Protein AF-A0AAV2Q676-F1 (afdb_monomer)

Foldseek 3Di:
DDWDFDWDADPNDTWTWTQDPVRDIDTDDDLPDDDPVVLVVDDPVVNVVVSVLSVQVNVLVCCLVVDDADDDPQWDDWDDPSHHTGHTHHPPDDDDDDD

Radius of gyration: 16.86 Å; Cα contacts (8 Å, |Δi|>4): 105; chains: 1; bounding box: 42×22×48 Å

Mean predicted aligned error: 8.22 Å

Secondary structure (DSSP, 8-state):
---EEEEEEETTEEEEEEEPTTS-EEEPP-SSS--HH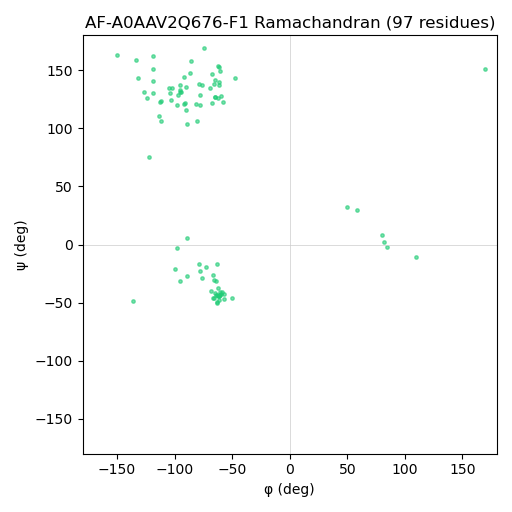HHHHS-HHHHHHHHHHHHHHHHHHHHHHHSPPPP-TTPBPPEE-SS-EEPPB-TT-------

Nearest PDB structures (foldseek):
  5otv-assembly2_A  TM=8.684E-01  e=3.564E-01  Homo sapiens
  5e94-assembly1_G  TM=7.224E-01  e=1.232E-01  Homo sapiens
  5otv-assembly1_C  TM=7.336E-01  e=2.776E-01  Homo sapiens
  8oyv-assembly2_B  TM=3.783E-01  e=2.473E+00  synthetic construct
  8oyv-assembly1_A  TM=3.920E-01  e=7.616E+00  synthetic construct

Solvent-accessible surface area (backbone atoms only — not comparable to full-atom values): 6463 Å² total; per-residue (Å²): 138,80,79,51,80,45,78,46,77,56,99,88,43,75,41,50,30,41,44,44,95,86,71,51,74,41,78,54,86,57,87,87,66,67,58,64,70,63,53,67,75,40,54,79,78,48,40,59,53,49,53,51,44,54,52,51,50,52,53,38,49,50,50,66,74,72,48,82,76,85,84,64,93,65,48,44,74,53,47,74,80,83,83,54,72,42,68,65,39,63,63,100,63,83,89,86,80,86,131

pLDDT: mean 82.16, std 13.29, range [38.84, 95.81]

Sequence (99 aa):
MGFVNRPLQEDGITFNIIHLSNGTQYLLADEENPDPVILSSLKPAGKQMWLDCCRAATACCRTMTHQANRTGIGWCPRSWDGWQCWEDSPPSSTAYEHC

InterPro domains:
  IPR001879 GPCR, family 2, extracellular hormone receptor domain [PS50227] (59-99)
  IPR036445 GPCR family 2, extracellular hormone receptor domain superfamily [G3DSA:4.10.1240.10] (40-99)
  IPR036445 GPCR family 2, extracellular hormone receptor domain superfamily [SSF111418] (50-99)

Structure (mmCIF, N/CA/C/O backbone):
data_AF-A0AAV2Q676-F1
#
_entry.id   AF-A0AAV2Q676-F1
#
loop_
_atom_site.group_PDB
_atom_site.id
_atom_site.type_symbol
_atom_site.label_atom_id
_atom_site.label_alt_id
_atom_site.label_comp_id
_atom_site.label_asym_id
_atom_site.label_entity_id
_atom_site.label_seq_id
_atom_site.pdbx_PDB_ins_code
_atom_site.Cartn_x
_atom_site.Cartn_y
_atom_site.Cartn_z
_atom_site.occupancy
_atom_site.B_iso_or_equiv
_atom_site.auth_seq_id
_atom_site.auth_comp_id
_atom_site.auth_asym_id
_atom_site.auth_atom_id
_atom_site.pdbx_PDB_model_num
ATOM 1 N N . MET A 1 1 ? 23.086 0.192 10.130 1.00 38.84 1 MET A N 1
ATOM 2 C CA . MET A 1 1 ? 22.042 1.174 10.495 1.00 38.84 1 MET A CA 1
ATOM 3 C C . MET A 1 1 ? 21.256 0.585 11.648 1.00 38.84 1 MET A C 1
ATOM 5 O O . MET A 1 1 ? 20.766 -0.523 11.503 1.00 38.84 1 MET A O 1
ATOM 9 N N . GLY A 1 2 ? 21.265 1.235 12.812 1.00 41.16 2 GLY A N 1
ATOM 10 C CA . GLY A 1 2 ? 20.537 0.764 13.992 1.00 41.16 2 GLY A CA 1
ATOM 11 C C . GLY A 1 2 ? 19.169 1.429 14.054 1.00 41.16 2 GLY A C 1
ATOM 12 O O . GLY A 1 2 ? 19.086 2.644 13.896 1.00 41.16 2 GLY A O 1
ATOM 13 N N . PHE A 1 3 ? 18.121 0.639 14.258 1.00 45.06 3 PHE A N 1
ATOM 14 C CA . PHE A 1 3 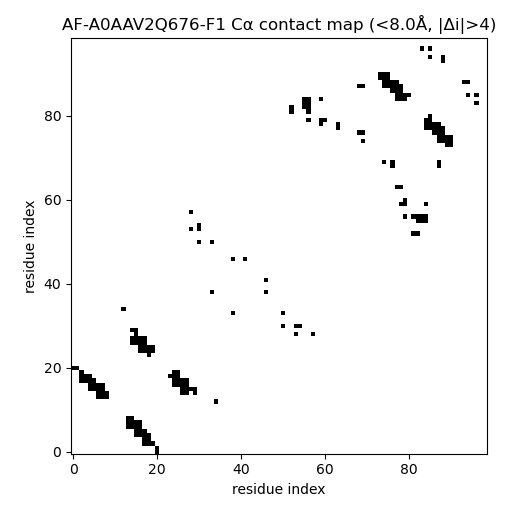? 16.766 1.131 14.482 1.00 45.06 3 PHE A CA 1
ATOM 15 C C . PHE A 1 3 ? 16.523 1.206 15.989 1.00 45.06 3 PHE A C 1
ATOM 17 O O . PHE A 1 3 ? 16.831 0.257 16.709 1.00 45.06 3 PHE A O 1
ATOM 24 N N . VAL A 1 4 ? 15.980 2.323 16.470 1.00 52.22 4 VAL A N 1
ATOM 25 C CA . VAL A 1 4 ? 15.522 2.447 17.858 1.00 52.22 4 VAL A CA 1
ATOM 26 C C . VAL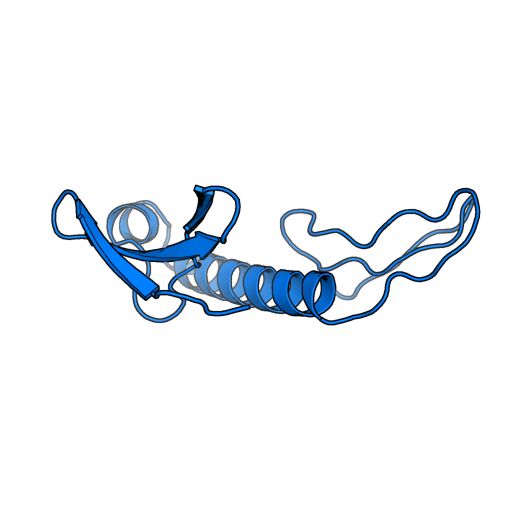 A 1 4 ? 14.007 2.559 17.812 1.00 52.22 4 VAL A C 1
ATOM 28 O O . VAL A 1 4 ? 13.488 3.590 17.390 1.00 52.22 4 VAL A O 1
ATOM 31 N N . ASN A 1 5 ? 13.320 1.487 18.207 1.00 53.81 5 ASN A N 1
ATOM 32 C CA . ASN A 1 5 ? 11.879 1.522 18.423 1.00 53.81 5 ASN A CA 1
ATOM 33 C C . ASN A 1 5 ? 11.626 2.189 19.781 1.00 53.81 5 ASN A C 1
ATOM 35 O O . ASN A 1 5 ? 12.143 1.719 20.800 1.00 53.81 5 ASN A O 1
ATOM 39 N N . ARG A 1 6 ? 10.890 3.303 19.798 1.00 58.31 6 ARG A N 1
ATOM 40 C CA . ARG A 1 6 ? 10.388 3.901 21.039 1.00 58.31 6 ARG A CA 1
ATOM 41 C C . ARG A 1 6 ? 8.872 4.044 20.947 1.00 58.31 6 ARG A C 1
ATOM 43 O O . ARG A 1 6 ? 8.401 4.680 20.005 1.00 58.31 6 ARG A O 1
ATOM 50 N N . PRO A 1 7 ? 8.124 3.510 21.923 1.00 58.31 7 PRO A N 1
ATOM 51 C CA . PRO A 1 7 ? 6.703 3.781 22.014 1.00 58.31 7 PRO A CA 1
ATOM 52 C C . PRO A 1 7 ? 6.488 5.260 22.365 1.00 58.31 7 PRO A C 1
ATOM 54 O O . PRO A 1 7 ? 6.984 5.725 23.395 1.00 58.31 7 PRO A O 1
ATOM 57 N N . LEU A 1 8 ? 5.772 6.000 21.515 1.00 60.34 8 LEU A N 1
ATOM 58 C CA . LEU A 1 8 ? 5.151 7.267 21.915 1.00 60.34 8 LEU A CA 1
ATOM 59 C C . LEU A 1 8 ? 3.746 6.977 22.435 1.00 60.34 8 LEU A C 1
ATOM 61 O O . LEU A 1 8 ? 3.020 6.188 21.837 1.00 60.34 8 LEU A O 1
ATOM 65 N N . GLN A 1 9 ? 3.385 7.605 23.550 1.00 61.94 9 GLN A N 1
ATOM 66 C CA . GLN A 1 9 ? 2.071 7.466 24.164 1.00 61.94 9 GLN A CA 1
ATOM 67 C C . GLN A 1 9 ? 1.343 8.807 24.064 1.00 61.94 9 GLN A C 1
ATOM 69 O O . GLN A 1 9 ? 1.737 9.758 24.737 1.00 61.94 9 GLN A O 1
ATOM 74 N N . GLU A 1 10 ? 0.294 8.881 23.251 1.00 64.69 10 GLU A N 1
ATOM 75 C CA . GLU A 1 10 ? -0.608 10.040 23.191 1.00 64.69 10 GLU A CA 1
ATOM 76 C C . GLU A 1 10 ? -2.047 9.559 23.374 1.00 64.69 10 GLU A C 1
ATOM 78 O O . GLU A 1 10 ? -2.446 8.561 22.782 1.00 64.69 10 GLU A O 1
ATOM 83 N N . ASP A 1 11 ? -2.801 10.209 24.265 1.00 68.00 11 ASP A N 1
ATOM 84 C CA . ASP A 1 11 ? -4.214 9.904 24.550 1.00 68.00 11 ASP A CA 1
ATOM 85 C C . ASP A 1 11 ? -4.526 8.417 24.830 1.00 68.00 11 ASP A C 1
ATOM 87 O O . ASP A 1 11 ? -5.608 7.910 24.544 1.00 68.00 11 ASP A O 1
ATOM 91 N N . GLY A 1 12 ? -3.569 7.700 25.431 1.00 64.12 12 GLY A N 1
ATOM 92 C CA . GLY A 1 12 ? -3.699 6.273 25.751 1.00 64.12 12 GLY A CA 1
ATOM 93 C C . GLY A 1 12 ? -3.411 5.325 24.581 1.00 64.12 12 GLY A C 1
ATOM 94 O O . GLY A 1 12 ? -3.483 4.112 24.769 1.00 64.12 12 GLY A O 1
ATOM 95 N N . ILE A 1 13 ? -3.030 5.851 23.417 1.00 62.09 13 ILE A N 1
ATOM 96 C CA . ILE A 1 13 ? -2.615 5.093 22.236 1.00 62.09 13 ILE A CA 1
ATOM 97 C C . ILE A 1 13 ? -1.089 4.991 22.232 1.00 62.09 13 ILE A C 1
ATOM 99 O O . ILE A 1 13 ? -0.384 5.984 22.422 1.00 62.09 13 ILE A O 1
ATOM 103 N N . THR A 1 14 ? -0.572 3.778 22.038 1.00 65.75 14 THR A N 1
ATOM 104 C CA . THR A 1 14 ? 0.864 3.527 21.899 1.00 65.75 14 THR A CA 1
ATOM 105 C C . THR A 1 14 ? 1.217 3.424 20.421 1.00 65.75 14 THR A C 1
ATOM 107 O O . THR A 1 14 ? 0.727 2.539 19.727 1.00 65.75 14 THR A O 1
ATOM 110 N N . PHE A 1 15 ? 2.098 4.298 19.945 1.00 66.94 15 PHE A N 1
ATOM 111 C CA . PHE A 1 15 ? 2.610 4.277 18.580 1.00 66.94 15 PHE A CA 1
ATOM 112 C C . PHE A 1 15 ? 4.031 3.730 18.543 1.00 66.94 15 PHE A C 1
ATOM 114 O O . PHE A 1 15 ? 4.906 4.210 19.265 1.00 66.94 15 PHE A O 1
ATOM 121 N N . ASN A 1 16 ? 4.285 2.768 17.657 1.00 66.69 16 ASN A N 1
ATOM 122 C CA . ASN A 1 16 ? 5.636 2.290 17.379 1.00 66.69 16 ASN A CA 1
ATOM 123 C C . ASN A 1 16 ? 6.329 3.255 16.414 1.00 66.69 16 ASN A C 1
ATOM 125 O O . ASN A 1 16 ? 6.017 3.273 15.219 1.00 66.69 16 ASN A O 1
ATOM 129 N N . ILE A 1 17 ? 7.269 4.055 16.926 1.00 68.56 17 ILE A N 1
ATOM 130 C CA . ILE A 1 17 ? 8.028 5.002 16.107 1.00 68.56 17 ILE A CA 1
ATOM 131 C C . ILE A 1 17 ? 9.430 4.481 15.837 1.00 68.56 17 ILE A C 1
ATOM 133 O O . ILE A 1 17 ? 10.210 4.204 16.753 1.00 68.56 17 ILE A O 1
ATOM 137 N N . ILE A 1 18 ? 9.768 4.403 14.550 1.00 68.94 18 ILE A N 1
ATOM 138 C CA . ILE A 1 18 ? 11.134 4.183 14.090 1.00 68.94 18 ILE A CA 1
ATOM 139 C C . ILE A 1 18 ? 11.796 5.537 13.865 1.00 68.94 18 ILE A C 1
ATOM 141 O O . ILE A 1 18 ? 11.381 6.316 13.006 1.00 68.94 18 ILE A O 1
ATOM 145 N N . HIS A 1 19 ? 12.889 5.776 14.583 1.00 71.06 19 HIS A N 1
ATOM 146 C CA . HIS A 1 19 ? 13.785 6.896 14.317 1.00 71.06 19 HIS A CA 1
ATOM 147 C C . HIS A 1 19 ? 14.896 6.468 13.355 1.00 71.06 19 HIS A C 1
ATOM 149 O O . HIS A 1 19 ? 15.665 5.550 13.651 1.00 71.06 19 HIS A O 1
ATOM 155 N N . LEU A 1 20 ? 15.002 7.148 12.214 1.00 68.50 20 LEU A N 1
ATOM 156 C CA . LEU A 1 20 ? 16.131 7.003 11.301 1.00 68.50 20 LEU A CA 1
ATOM 157 C C . LEU A 1 20 ? 17.293 7.919 11.702 1.00 68.50 20 LEU A C 1
ATOM 159 O O . LEU A 1 20 ? 17.122 8.952 12.350 1.00 68.50 20 LEU A O 1
ATOM 163 N N . SER A 1 21 ? 18.501 7.565 11.259 1.00 72.38 21 SER A N 1
ATOM 164 C CA . SER A 1 21 ? 19.739 8.303 11.553 1.00 72.38 21 SER A CA 1
ATOM 165 C C . SER A 1 21 ? 19.777 9.730 10.996 1.00 72.38 21 SER A C 1
ATOM 167 O O . SER A 1 21 ? 20.601 10.528 11.426 1.00 72.38 21 SER A O 1
ATOM 169 N N . ASN A 1 22 ? 18.904 10.059 10.043 1.00 82.06 22 ASN A N 1
ATOM 170 C CA . ASN A 1 22 ? 18.735 11.406 9.491 1.00 82.06 22 ASN A CA 1
ATOM 171 C C . ASN A 1 22 ? 17.699 12.250 10.267 1.00 82.06 22 ASN A C 1
ATOM 173 O O . ASN A 1 22 ? 17.358 13.343 9.825 1.00 82.06 22 ASN A O 1
ATOM 177 N N . GLY A 1 23 ? 17.171 11.741 11.385 1.00 77.88 23 GLY A N 1
ATOM 178 C CA . GLY A 1 23 ? 16.156 12.410 12.198 1.00 77.88 23 GLY A CA 1
ATOM 179 C C . GLY A 1 23 ? 14.715 12.207 11.721 1.00 77.88 23 GLY A C 1
ATOM 180 O O . GLY A 1 23 ? 13.796 12.671 12.394 1.00 77.88 23 GLY A O 1
ATOM 181 N N . THR A 1 24 ? 14.485 11.502 10.606 1.00 77.69 24 THR A N 1
ATOM 182 C CA . THR A 1 24 ? 13.127 11.170 10.157 1.00 77.69 24 THR A CA 1
ATOM 183 C C . THR A 1 24 ? 12.483 10.163 11.108 1.00 77.69 24 THR A C 1
ATOM 185 O O . THR A 1 24 ? 13.105 9.172 11.496 1.00 77.69 24 THR A O 1
ATOM 188 N N . GLN A 1 25 ? 11.227 10.420 11.467 1.00 76.56 25 GLN A N 1
ATOM 189 C CA . GLN A 1 25 ? 10.402 9.529 12.275 1.00 76.56 25 GLN A CA 1
ATOM 190 C C . GLN A 1 25 ? 9.381 8.841 11.375 1.00 76.56 25 GLN A C 1
ATOM 192 O O . GLN A 1 25 ? 8.760 9.496 10.541 1.00 76.56 25 GLN A O 1
ATOM 197 N N . TYR A 1 26 ? 9.215 7.534 11.548 1.00 72.06 26 TYR A N 1
ATOM 198 C CA . TYR A 1 26 ? 8.192 6.751 10.864 1.00 72.06 26 TYR A CA 1
ATOM 199 C C . TYR A 1 26 ? 7.272 6.138 11.897 1.00 72.06 26 TYR A C 1
ATOM 201 O O . TYR A 1 26 ? 7.740 5.495 12.835 1.00 72.06 26 TYR A O 1
ATOM 209 N N . LEU A 1 27 ? 5.973 6.311 11.688 1.00 73.06 27 LEU A N 1
ATOM 210 C CA . LEU A 1 27 ? 4.959 5.564 12.407 1.00 73.06 27 LEU A CA 1
ATOM 211 C C . LEU A 1 27 ? 4.813 4.205 11.721 1.00 73.06 27 LEU A C 1
ATOM 213 O O . LEU A 1 27 ? 4.517 4.147 10.525 1.00 73.06 27 LEU A O 1
ATOM 217 N N . LEU A 1 28 ? 5.046 3.119 12.449 1.00 71.88 28 LEU A N 1
ATOM 218 C CA . LEU A 1 28 ? 4.674 1.801 11.957 1.00 71.88 28 LEU A CA 1
ATOM 219 C C . LEU A 1 28 ? 3.177 1.595 12.149 1.00 71.88 28 LEU A C 1
ATOM 221 O O . LEU A 1 28 ? 2.629 1.927 13.201 1.00 71.88 28 LEU A O 1
ATOM 225 N N . ALA A 1 29 ? 2.534 1.010 11.141 1.00 74.75 29 ALA A N 1
ATOM 226 C CA . ALA A 1 29 ? 1.186 0.499 11.304 1.00 74.75 29 ALA A CA 1
ATOM 227 C C . ALA A 1 29 ? 1.200 -0.613 12.363 1.00 74.75 29 ALA A C 1
ATOM 229 O O . ALA A 1 29 ? 1.976 -1.565 12.254 1.00 74.75 29 ALA A O 1
ATOM 230 N N . ASP A 1 30 ? 0.355 -0.477 13.381 1.00 77.56 30 ASP A N 1
ATOM 231 C CA . ASP A 1 30 ? 0.111 -1.525 14.365 1.00 77.56 30 ASP A CA 1
ATOM 232 C C . ASP A 1 30 ? -1.042 -2.407 13.868 1.00 77.56 30 ASP A C 1
ATOM 234 O O . ASP A 1 30 ? -2.206 -2.005 13.860 1.00 77.56 30 ASP A O 1
ATOM 238 N N . GLU A 1 31 ? -0.699 -3.596 13.373 1.00 79.19 31 GLU A N 1
ATOM 239 C CA . GLU A 1 31 ? -1.669 -4.564 12.849 1.00 79.19 31 GLU A CA 1
ATOM 240 C C . GLU A 1 31 ? -2.393 -5.338 13.967 1.00 79.19 31 GLU A C 1
ATOM 242 O O . GLU A 1 31 ? -3.425 -5.967 13.711 1.00 79.19 31 GLU A O 1
ATOM 247 N N . GLU A 1 32 ? -1.855 -5.316 15.189 1.00 80.50 32 GLU A N 1
ATOM 248 C CA . GLU A 1 32 ? -2.351 -6.080 16.338 1.00 80.50 32 GLU A CA 1
ATOM 249 C C . GLU A 1 32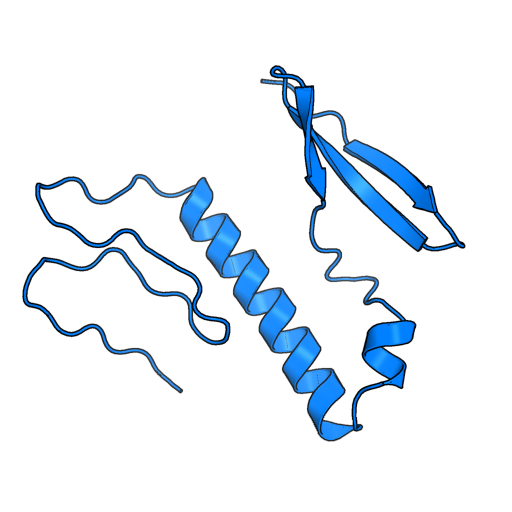 ? -3.290 -5.243 17.210 1.00 80.50 32 GLU A C 1
ATOM 251 O O . GLU A 1 32 ? -4.240 -5.779 17.786 1.00 80.50 32 GLU A O 1
ATOM 256 N N . ASN A 1 33 ? -3.064 -3.928 17.263 1.00 81.19 33 ASN A N 1
ATOM 257 C CA . ASN A 1 33 ? -3.842 -2.985 18.055 1.00 81.19 33 ASN A CA 1
ATOM 258 C C . ASN A 1 33 ? -4.469 -1.873 17.186 1.00 81.19 33 ASN A C 1
ATOM 260 O O . ASN A 1 33 ? -3.995 -0.734 17.179 1.00 81.19 33 ASN A O 1
ATOM 264 N N . PRO A 1 34 ? -5.540 -2.182 16.432 1.00 82.25 34 PRO A N 1
ATOM 265 C CA . PRO A 1 34 ? -6.222 -1.203 15.592 1.00 82.25 34 PRO A CA 1
ATOM 266 C C . PRO A 1 34 ? -6.882 -0.093 16.416 1.00 82.25 34 PRO A C 1
ATOM 268 O O . PRO A 1 34 ? -7.504 -0.348 17.448 1.00 82.25 34 PRO A O 1
ATOM 271 N N . ASP A 1 35 ? -6.819 1.137 15.903 1.00 82.50 35 ASP A N 1
ATOM 272 C CA . ASP A 1 35 ? -7.354 2.314 16.588 1.00 82.50 35 ASP A CA 1
ATOM 273 C C . ASP A 1 35 ? -8.870 2.166 16.883 1.00 82.50 35 ASP A C 1
ATOM 2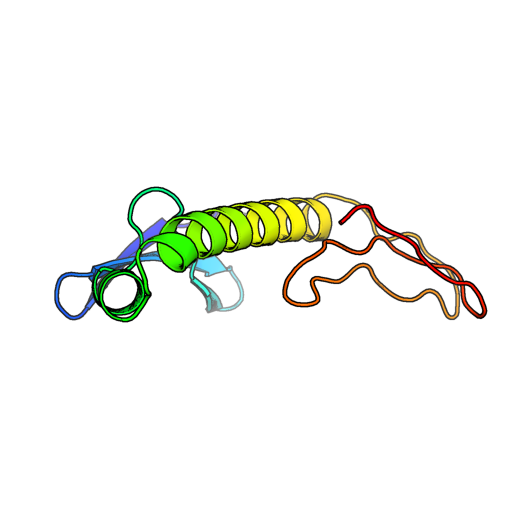75 O O . ASP A 1 35 ? -9.680 1.982 15.958 1.00 82.50 35 ASP A O 1
ATOM 279 N N . PRO A 1 36 ? -9.292 2.257 18.161 1.00 84.19 36 PRO A N 1
ATOM 280 C CA . PRO A 1 36 ? -10.685 2.069 18.553 1.00 84.19 36 PRO A CA 1
ATOM 281 C C . PRO A 1 36 ? -11.621 3.166 18.023 1.00 84.19 36 PRO A C 1
ATOM 283 O O . PRO A 1 36 ? -12.810 2.902 17.810 1.00 84.19 36 PR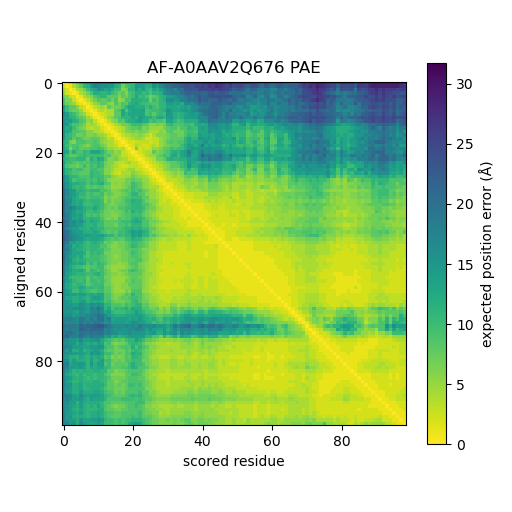O A O 1
ATOM 286 N N . VAL A 1 37 ? -11.126 4.381 17.767 1.00 87.12 37 VAL A N 1
ATOM 287 C CA . VAL A 1 37 ? -11.896 5.474 17.154 1.00 87.12 37 VAL A CA 1
ATOM 288 C C . VAL A 1 37 ? -12.238 5.113 15.713 1.00 87.12 37 VAL A C 1
ATOM 290 O O . VAL A 1 37 ? -13.402 5.185 15.310 1.00 87.12 37 VAL A O 1
ATOM 293 N N . ILE A 1 38 ? -11.258 4.619 14.954 1.00 85.88 38 ILE A N 1
ATOM 294 C CA . ILE A 1 38 ? -11.489 4.168 13.579 1.00 85.88 38 ILE A CA 1
ATOM 295 C C . ILE A 1 38 ? -12.451 2.978 13.572 1.00 85.88 38 ILE A C 1
ATOM 297 O O . ILE A 1 38 ? -13.481 3.023 12.897 1.00 85.88 38 ILE A O 1
ATOM 301 N N . LEU A 1 39 ? -12.200 1.944 14.381 1.00 88.56 39 LEU A N 1
ATOM 302 C CA . LEU A 1 39 ? -13.054 0.754 14.410 1.00 88.56 39 LEU A CA 1
ATOM 303 C C . LEU A 1 39 ? -14.484 1.022 14.887 1.00 88.56 39 LEU A C 1
ATOM 305 O O . LEU A 1 39 ? -15.404 0.311 14.474 1.00 88.56 39 LEU A O 1
ATOM 309 N N . SER A 1 40 ? -14.703 1.991 15.773 1.00 91.62 40 SER A N 1
ATOM 310 C CA . SER A 1 40 ? -16.051 2.359 16.224 1.00 91.62 40 SER A CA 1
ATOM 311 C C . SER A 1 40 ? -16.813 3.181 15.183 1.00 91.62 40 SER A C 1
ATOM 313 O O . SER A 1 40 ? -18.033 3.048 15.099 1.00 91.62 40 SER A O 1
ATOM 315 N N . SER A 1 41 ? -16.113 3.945 14.338 1.00 94.00 41 SER A N 1
ATOM 316 C CA . SER A 1 41 ? -16.721 4.714 13.242 1.00 94.00 41 SER A CA 1
ATOM 317 C C . SER A 1 41 ? -17.211 3.850 12.066 1.00 94.00 41 SER A C 1
ATOM 319 O O . SER A 1 41 ? -18.053 4.283 11.275 1.00 94.00 41 SER A O 1
ATOM 321 N N . LEU A 1 42 ? -16.718 2.612 11.951 1.00 93.94 42 LEU A N 1
ATOM 322 C CA . LEU A 1 42 ? -17.019 1.704 10.844 1.00 93.94 42 LEU A CA 1
ATOM 323 C C . LEU A 1 42 ? -18.228 0.796 11.125 1.00 93.94 42 LEU A C 1
ATOM 325 O O . LEU A 1 42 ? -18.422 0.270 12.225 1.00 93.94 42 LEU A O 1
ATOM 329 N N . LYS A 1 43 ? -19.010 0.512 10.074 1.00 95.81 43 LYS A N 1
ATOM 330 C CA . LYS A 1 43 ? -20.059 -0.526 10.101 1.00 95.81 43 LYS A CA 1
ATOM 331 C C . LYS A 1 43 ? -19.440 -1.912 10.340 1.00 95.81 43 LYS A C 1
ATOM 333 O O . LYS A 1 43 ? -18.318 -2.131 9.889 1.00 95.81 43 LYS A O 1
ATOM 338 N N . PRO A 1 44 ? -20.171 -2.885 10.924 1.00 91.25 44 PRO A N 1
ATOM 339 C CA . PRO A 1 44 ? -19.635 -4.222 11.204 1.00 91.25 44 PRO A CA 1
ATOM 340 C C . PRO A 1 44 ? -18.937 -4.890 10.009 1.00 91.25 44 PRO A C 1
ATOM 342 O O . PRO A 1 44 ? -17.813 -5.356 10.152 1.00 91.25 44 PRO A O 1
ATOM 345 N N . ALA A 1 45 ? -19.545 -4.846 8.818 1.00 88.81 45 ALA A N 1
ATOM 346 C CA . ALA A 1 45 ? -18.944 -5.394 7.596 1.00 88.81 45 ALA A CA 1
ATOM 347 C C . ALA A 1 45 ? -17.670 -4.647 7.149 1.00 88.81 45 ALA A C 1
ATOM 349 O O . ALA A 1 45 ? -16.767 -5.248 6.579 1.00 88.81 45 ALA A O 1
ATOM 350 N N . GLY A 1 46 ? -17.577 -3.344 7.431 1.00 91.06 46 GLY A N 1
ATOM 351 C CA . GLY A 1 46 ? -16.426 -2.518 7.068 1.00 91.06 46 GLY A CA 1
ATOM 352 C C . GLY A 1 46 ? -15.225 -2.697 7.994 1.00 91.06 46 GLY A C 1
ATOM 353 O O . GLY A 1 46 ? -14.109 -2.446 7.564 1.00 91.06 46 GLY A O 1
ATOM 354 N N . LYS A 1 47 ? -15.422 -3.158 9.238 1.00 92.56 47 LYS A N 1
ATOM 355 C CA . LYS A 1 47 ? -14.319 -3.348 10.198 1.00 92.56 47 LYS A CA 1
ATOM 356 C C . LYS A 1 47 ? -13.331 -4.400 9.718 1.00 92.56 47 LYS A C 1
ATOM 358 O O . LYS A 1 47 ? -12.135 -4.144 9.704 1.00 92.56 47 LYS A O 1
ATOM 363 N N . GLN A 1 48 ? -13.838 -5.562 9.307 1.00 90.19 48 GLN A N 1
ATOM 364 C CA . GLN A 1 48 ? -12.979 -6.645 8.835 1.00 90.19 48 GLN A CA 1
ATOM 365 C C . GLN A 1 48 ? -12.262 -6.246 7.545 1.00 90.19 48 GLN A C 1
ATOM 367 O O . GLN A 1 48 ? -11.045 -6.358 7.466 1.00 90.19 48 GLN A O 1
ATOM 372 N N . MET A 1 49 ? -13.002 -5.664 6.598 1.00 90.44 49 MET A N 1
ATOM 373 C CA . MET A 1 49 ? -12.435 -5.156 5.349 1.00 90.44 49 MET A CA 1
ATOM 374 C C . MET A 1 49 ? -11.333 -4.117 5.599 1.00 90.44 49 MET A C 1
ATOM 376 O O . MET A 1 49 ? -10.279 -4.184 4.982 1.00 90.44 49 MET A O 1
ATOM 380 N N . TRP A 1 50 ? -11.540 -3.197 6.544 1.00 90.56 50 TRP A N 1
ATOM 381 C CA . TRP A 1 50 ? -10.535 -2.206 6.927 1.00 90.56 50 TRP A CA 1
ATOM 382 C C . TRP A 1 50 ? -9.262 -2.851 7.478 1.00 90.56 50 TRP A C 1
ATOM 384 O O . TRP A 1 50 ? -8.166 -2.511 7.042 1.00 90.56 50 TRP A O 1
ATOM 394 N N . LEU A 1 51 ? -9.401 -3.806 8.402 1.00 89.94 51 LEU A N 1
ATOM 395 C CA . LEU A 1 51 ? -8.256 -4.526 8.963 1.00 89.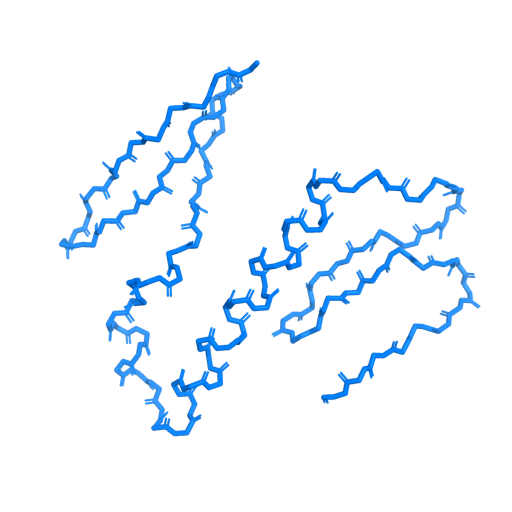94 51 LEU A CA 1
ATOM 396 C C . LEU A 1 51 ? -7.482 -5.284 7.882 1.00 89.94 51 LEU A C 1
ATOM 398 O O . LEU A 1 51 ? -6.253 -5.267 7.883 1.00 89.94 51 LEU A O 1
ATOM 402 N N . ASP A 1 52 ? -8.185 -5.907 6.939 1.00 90.88 52 ASP A N 1
ATOM 403 C CA . ASP A 1 52 ? -7.554 -6.628 5.836 1.00 90.88 52 ASP A CA 1
ATOM 404 C C . ASP A 1 52 ? -6.835 -5.669 4.872 1.00 90.88 52 ASP A C 1
ATOM 406 O O . ASP A 1 52 ? -5.690 -5.933 4.500 1.00 90.88 52 ASP A O 1
ATOM 410 N N . CYS A 1 53 ? -7.421 -4.503 4.569 1.00 91.50 53 CYS A N 1
ATOM 411 C CA . CYS A 1 53 ? -6.751 -3.429 3.827 1.00 91.50 53 CYS A CA 1
ATOM 412 C C . CYS A 1 53 ? -5.483 -2.930 4.538 1.00 91.50 53 CYS A C 1
ATOM 414 O O . CYS A 1 53 ? -4.460 -2.729 3.887 1.00 91.50 53 CYS A O 1
ATOM 416 N N . CYS A 1 54 ? -5.510 -2.755 5.864 1.00 91.12 54 CYS A N 1
ATOM 417 C CA . CYS A 1 54 ? -4.331 -2.335 6.625 1.00 91.12 54 CYS A CA 1
ATOM 418 C C . CYS A 1 54 ? -3.195 -3.365 6.535 1.00 91.12 54 CYS A C 1
ATOM 420 O O . CYS A 1 54 ? -2.046 -2.993 6.298 1.00 91.12 54 CYS A O 1
ATOM 422 N N . ARG A 1 55 ? -3.509 -4.659 6.666 1.00 92.00 55 ARG A N 1
ATOM 423 C CA . ARG A 1 55 ? -2.520 -5.744 6.529 1.00 92.00 55 ARG A CA 1
ATOM 424 C C . ARG A 1 55 ? -1.945 -5.804 5.115 1.00 92.00 55 ARG A C 1
ATOM 426 O O . ARG A 1 55 ? -0.730 -5.918 4.950 1.00 92.00 55 ARG A O 1
ATOM 433 N N . ALA A 1 56 ? -2.799 -5.675 4.097 1.00 93.69 56 ALA A N 1
ATOM 434 C CA . ALA A 1 56 ? -2.382 -5.637 2.697 1.00 93.69 56 ALA A CA 1
ATOM 435 C C . ALA A 1 56 ? -1.452 -4.446 2.410 1.00 93.69 56 ALA A C 1
ATOM 437 O O . ALA A 1 56 ? -0.397 -4.621 1.797 1.00 93.69 56 ALA A O 1
ATOM 438 N N . ALA A 1 57 ? -1.776 -3.259 2.930 1.00 93.12 57 ALA A N 1
ATOM 439 C CA . ALA A 1 57 ? -0.936 -2.072 2.805 1.00 93.12 57 ALA A CA 1
ATOM 440 C C . ALA A 1 57 ? 0.439 -2.267 3.465 1.00 93.12 57 ALA A C 1
ATOM 442 O O . ALA A 1 57 ? 1.469 -1.945 2.866 1.00 93.12 57 ALA A O 1
ATOM 443 N N . THR A 1 58 ? 0.489 -2.844 4.672 1.00 91.25 58 THR A N 1
ATOM 444 C CA . THR A 1 58 ? 1.762 -3.132 5.348 1.00 91.25 58 THR A CA 1
ATOM 445 C C . THR A 1 58 ? 2.589 -4.164 4.582 1.00 91.25 58 THR A C 1
ATOM 447 O O . THR A 1 58 ? 3.798 -3.983 4.422 1.00 91.25 58 THR A O 1
ATOM 450 N N . ALA A 1 59 ? 1.963 -5.218 4.055 1.00 91.81 59 ALA A N 1
ATOM 451 C CA . ALA A 1 59 ? 2.638 -6.191 3.200 1.00 91.81 59 ALA A CA 1
ATOM 452 C C . ALA A 1 59 ? 3.214 -5.530 1.935 1.00 91.81 59 ALA A C 1
ATOM 454 O O . ALA A 1 59 ? 4.378 -5.752 1.599 1.00 91.81 59 ALA A O 1
ATOM 455 N N . CYS A 1 60 ? 2.444 -4.648 1.295 1.00 93.25 60 CYS A N 1
ATOM 456 C CA . CYS A 1 60 ? 2.882 -3.887 0.132 1.00 93.25 60 CYS A CA 1
ATOM 457 C C . CYS A 1 60 ? 4.086 -2.984 0.447 1.00 93.25 60 CYS A C 1
ATOM 459 O O . CYS A 1 60 ? 5.088 -2.991 -0.267 1.00 93.25 60 CYS A O 1
ATOM 461 N N . CYS A 1 61 ? 4.047 -2.277 1.579 1.00 89.75 61 CYS A N 1
ATOM 462 C CA . CYS A 1 61 ? 5.160 -1.457 2.057 1.00 89.75 61 CYS A CA 1
ATOM 463 C C . CYS A 1 61 ? 6.443 -2.284 2.265 1.00 89.75 61 CYS A C 1
ATOM 465 O O . CYS A 1 61 ? 7.540 -1.861 1.885 1.00 89.75 61 CYS A O 1
ATOM 467 N N . ARG A 1 62 ? 6.326 -3.501 2.812 1.00 89.00 62 ARG A N 1
ATOM 468 C CA . ARG A 1 62 ? 7.472 -4.417 2.961 1.00 89.00 62 ARG A CA 1
ATOM 469 C C . ARG A 1 62 ? 8.046 -4.817 1.602 1.00 89.00 62 ARG A C 1
ATOM 471 O O . ARG A 1 62 ? 9.261 -4.781 1.433 1.00 89.00 62 ARG A O 1
ATOM 478 N N . THR A 1 63 ? 7.199 -5.132 0.621 1.00 89.00 63 THR A N 1
ATOM 479 C CA . THR A 1 63 ? 7.635 -5.383 -0.763 1.00 89.00 63 THR A CA 1
ATOM 480 C C . THR A 1 63 ? 8.393 -4.182 -1.323 1.00 89.00 63 THR A C 1
ATOM 482 O O . THR A 1 63 ? 9.503 -4.333 -1.833 1.00 89.00 63 THR A O 1
ATOM 485 N N . MET A 1 64 ? 7.856 -2.975 -1.142 1.00 89.19 64 MET A N 1
ATOM 486 C CA . MET A 1 64 ? 8.472 -1.750 -1.651 1.00 89.19 64 MET A CA 1
ATOM 487 C C . MET A 1 64 ? 9.841 -1.450 -1.068 1.00 89.19 64 MET A C 1
ATOM 489 O O . MET A 1 64 ? 10.714 -0.955 -1.776 1.00 89.19 64 MET A O 1
ATOM 493 N N . THR A 1 65 ? 10.016 -1.731 0.217 1.00 85.88 65 THR A N 1
ATOM 494 C CA . THR A 1 65 ? 11.223 -1.369 0.961 1.00 85.88 65 THR A CA 1
ATOM 495 C C . THR A 1 65 ? 12.304 -2.442 0.894 1.00 85.88 65 THR A C 1
ATOM 497 O O . THR A 1 65 ? 13.485 -2.114 0.997 1.00 85.88 65 THR A O 1
ATOM 500 N N . HIS A 1 66 ? 11.935 -3.714 0.717 1.00 82.50 66 HIS A N 1
ATOM 501 C CA . HIS A 1 66 ? 12.885 -4.830 0.723 1.00 82.50 66 HIS A CA 1
ATOM 502 C C . HIS A 1 66 ? 13.289 -5.316 -0.673 1.00 82.50 66 HIS A C 1
ATOM 504 O O . HIS A 1 66 ? 14.334 -5.956 -0.805 1.00 82.50 66 HIS A O 1
ATOM 510 N N . GLN A 1 67 ? 12.501 -5.041 -1.715 1.00 82.50 67 GLN A N 1
ATOM 511 C CA . GLN A 1 67 ? 12.824 -5.470 -3.074 1.00 82.50 67 GLN A CA 1
ATOM 512 C C . GLN A 1 67 ? 13.534 -4.365 -3.855 1.00 82.50 67 GLN A C 1
ATOM 514 O O . GLN A 1 67 ? 13.132 -3.203 -3.837 1.00 82.50 67 GLN A O 1
ATOM 519 N N . ALA A 1 68 ? 14.578 -4.726 -4.603 1.00 80.81 68 ALA A N 1
ATOM 520 C CA . ALA A 1 68 ? 15.214 -3.789 -5.523 1.00 80.81 68 ALA A CA 1
ATOM 521 C C . ALA A 1 68 ? 14.204 -3.328 -6.587 1.00 80.81 68 ALA A C 1
ATOM 523 O O . ALA A 1 68 ? 13.431 -4.136 -7.104 1.00 80.81 68 ALA A O 1
ATOM 524 N N . ASN A 1 69 ? 14.197 -2.035 -6.911 1.00 78.81 69 ASN A N 1
ATOM 525 C CA . ASN A 1 69 ? 13.359 -1.510 -7.990 1.00 78.81 69 ASN A CA 1
ATOM 526 C C . ASN A 1 69 ? 13.762 -2.151 -9.317 1.00 78.81 69 ASN A C 1
ATOM 528 O O . ASN A 1 69 ? 14.957 -2.286 -9.603 1.00 78.81 69 ASN A O 1
ATOM 532 N N . ARG A 1 70 ? 12.782 -2.495 -10.158 1.00 79.12 70 ARG A N 1
ATOM 533 C CA . ARG A 1 70 ? 13.076 -2.735 -11.570 1.00 79.12 70 ARG A CA 1
ATOM 534 C C . ARG A 1 70 ? 13.547 -1.417 -12.174 1.00 79.12 70 ARG A C 1
ATOM 536 O O . ARG A 1 70 ? 12.911 -0.378 -12.015 1.00 79.12 70 ARG A O 1
ATOM 543 N N . THR A 1 71 ? 14.712 -1.445 -12.810 1.00 71.06 71 THR A N 1
ATOM 544 C CA . THR A 1 71 ? 15.376 -0.242 -13.311 1.00 71.06 71 THR A CA 1
ATOM 545 C C . THR A 1 71 ? 15.190 -0.110 -14.821 1.00 71.06 71 THR A C 1
ATOM 547 O O . THR A 1 71 ? 15.342 -1.066 -15.578 1.00 71.06 71 THR A O 1
ATOM 550 N N . GLY A 1 72 ? 14.846 1.097 -15.272 1.00 76.69 72 GLY A N 1
ATOM 551 C CA . GLY A 1 72 ? 14.670 1.433 -16.683 1.00 76.69 72 GLY A CA 1
ATOM 552 C C . GLY A 1 72 ? 14.033 2.813 -16.852 1.00 76.69 72 GLY A C 1
ATOM 553 O O . GLY A 1 72 ? 13.284 3.265 -15.988 1.00 76.69 72 GLY A O 1
ATOM 554 N N . ILE A 1 73 ? 14.332 3.503 -17.955 1.00 82.69 73 ILE A N 1
ATOM 555 C CA . ILE A 1 73 ? 13.726 4.810 -18.248 1.00 82.69 73 ILE A CA 1
ATOM 556 C C . ILE A 1 73 ? 12.218 4.623 -18.454 1.00 82.69 73 ILE A C 1
ATOM 558 O O . ILE A 1 73 ? 11.799 3.807 -19.273 1.00 82.69 73 ILE A O 1
ATOM 562 N N . GLY A 1 74 ? 11.414 5.392 -17.719 1.00 87.38 74 GLY A N 1
ATOM 563 C CA . GLY A 1 74 ? 9.961 5.446 -17.896 1.00 87.38 74 GLY A CA 1
ATOM 564 C C . GLY A 1 74 ? 9.169 4.306 -17.252 1.00 87.38 74 GLY A C 1
ATOM 565 O O . GLY A 1 74 ? 7.968 4.226 -17.484 1.00 87.38 74 GLY A O 1
ATOM 566 N N . TRP A 1 75 ? 9.795 3.438 -16.454 1.00 92.94 75 TRP A N 1
ATOM 567 C CA . TRP A 1 75 ? 9.043 2.491 -15.628 1.00 92.94 75 TRP A CA 1
ATOM 568 C C . TRP A 1 75 ? 8.236 3.233 -14.564 1.00 92.94 75 TRP A C 1
ATOM 570 O O . TRP A 1 75 ? 8.737 4.170 -13.936 1.00 92.94 75 TRP A O 1
ATOM 580 N N . CYS A 1 76 ? 6.996 2.800 -14.351 1.00 90.94 76 CYS A N 1
ATOM 581 C CA . CYS A 1 76 ? 6.217 3.245 -13.207 1.00 90.94 76 CYS A CA 1
ATOM 582 C C . CYS A 1 76 ? 6.700 2.475 -11.974 1.00 90.94 76 CYS A C 1
ATOM 584 O O . CYS A 1 76 ? 6.778 1.244 -12.038 1.00 90.94 76 CYS A O 1
ATOM 586 N N . PRO A 1 77 ? 7.040 3.167 -10.875 1.00 90.31 77 PRO A N 1
ATOM 587 C CA . PRO A 1 77 ? 7.395 2.492 -9.641 1.00 90.31 77 PRO A CA 1
ATOM 588 C C . PRO A 1 77 ? 6.168 1.782 -9.071 1.00 90.31 77 PRO A C 1
ATOM 590 O O . PRO A 1 77 ? 5.046 2.289 -9.163 1.00 90.31 77 PRO A O 1
ATOM 593 N N . ARG A 1 78 ? 6.404 0.642 -8.429 1.00 92.25 78 ARG A N 1
ATOM 594 C CA . ARG A 1 78 ? 5.425 -0.037 -7.583 1.00 92.25 78 ARG A CA 1
ATOM 595 C C . ARG A 1 78 ? 4.753 0.933 -6.605 1.00 92.25 78 ARG A C 1
ATOM 597 O O . ARG A 1 78 ? 5.392 1.846 -6.075 1.00 92.25 78 ARG A O 1
ATOM 604 N N . SER A 1 79 ? 3.464 0.736 -6.351 1.00 92.69 79 SER A N 1
ATOM 605 C CA . SER A 1 79 ? 2.657 1.652 -5.535 1.00 92.69 79 SER A CA 1
ATOM 606 C C . SER A 1 79 ? 1.525 0.935 -4.798 1.00 92.69 79 SER A C 1
ATOM 608 O O . SER A 1 79 ? 1.178 -0.198 -5.112 1.00 92.69 79 SER A O 1
ATOM 610 N N . TRP A 1 80 ? 0.978 1.599 -3.783 1.00 94.75 80 TRP A N 1
ATOM 611 C CA . TRP A 1 80 ? -0.234 1.186 -3.084 1.00 94.75 80 TRP A CA 1
ATOM 612 C C . TRP A 1 80 ? -1.303 2.223 -3.398 1.00 94.75 80 TRP A C 1
ATOM 614 O O . TRP A 1 80 ? -1.091 3.410 -3.144 1.00 94.75 80 TRP A O 1
ATOM 624 N N . ASP A 1 81 ? -2.429 1.795 -3.956 1.00 94.00 81 ASP A N 1
ATOM 625 C CA . ASP A 1 81 ? -3.488 2.704 -4.411 1.00 94.00 81 ASP A CA 1
ATOM 626 C C . ASP A 1 81 ? -4.641 2.868 -3.407 1.00 94.00 81 ASP A C 1
ATOM 628 O O . ASP A 1 81 ? -5.550 3.666 -3.629 1.00 94.00 81 ASP A O 1
ATOM 632 N N . GLY A 1 82 ? -4.595 2.134 -2.292 1.00 91.38 82 GLY A N 1
ATOM 633 C CA . GLY A 1 82 ? -5.667 2.072 -1.298 1.00 91.38 82 GLY A CA 1
ATOM 634 C C . GLY A 1 82 ? -6.409 0.735 -1.255 1.00 91.38 82 GLY A C 1
ATOM 635 O O . GLY A 1 82 ? -7.156 0.511 -0.303 1.00 91.38 82 GLY A O 1
ATOM 636 N N . TRP A 1 83 ? -6.187 -0.155 -2.225 1.00 91.62 83 TRP A N 1
ATOM 637 C CA . TRP A 1 83 ? -6.766 -1.501 -2.257 1.00 91.62 83 TRP A CA 1
ATOM 638 C C . TRP A 1 83 ? -5.737 -2.561 -2.654 1.00 91.62 83 TRP A C 1
ATOM 640 O O . TRP A 1 83 ? -5.623 -3.577 -1.971 1.00 91.62 83 TRP A O 1
ATOM 650 N N . GLN A 1 84 ? -4.981 -2.340 -3.725 1.00 94.88 84 GLN A N 1
ATOM 651 C CA . GLN A 1 84 ? -4.065 -3.334 -4.273 1.00 94.88 84 GLN A CA 1
ATOM 652 C C . GLN A 1 84 ? -2.619 -2.844 -4.248 1.00 94.88 84 GLN A C 1
ATOM 654 O O . GLN A 1 84 ? -2.318 -1.646 -4.299 1.00 94.88 84 GLN A O 1
ATOM 659 N N . CYS A 1 85 ? -1.708 -3.811 -4.146 1.00 95.31 85 CYS A N 1
ATOM 660 C CA . CYS A 1 85 ? -0.285 -3.560 -4.289 1.00 95.31 85 CYS A CA 1
ATOM 661 C C . CYS A 1 85 ? 0.098 -3.720 -5.753 1.00 95.31 85 CYS A C 1
ATOM 663 O O . CYS A 1 85 ? 0.003 -4.810 -6.304 1.00 95.31 85 CYS A O 1
ATOM 665 N N . TRP A 1 86 ? 0.543 -2.638 -6.372 1.00 95.25 86 TRP A N 1
ATOM 666 C CA . TRP A 1 86 ? 0.945 -2.627 -7.768 1.00 95.25 86 TRP A CA 1
ATOM 667 C C . TRP A 1 86 ? 2.451 -2.775 -7.875 1.00 95.25 86 TRP A C 1
ATOM 669 O O . TRP A 1 86 ? 3.185 -2.012 -7.252 1.00 95.25 86 TRP A O 1
ATOM 679 N N . GLU A 1 87 ? 2.907 -3.722 -8.687 1.00 93.50 87 GLU A N 1
ATOM 680 C CA . GLU A 1 87 ? 4.322 -3.918 -9.003 1.00 93.50 87 GLU A CA 1
ATOM 681 C C . GLU A 1 87 ? 4.869 -2.859 -9.972 1.00 93.50 87 GLU A C 1
ATOM 683 O O . GLU A 1 87 ? 4.123 -2.096 -10.589 1.00 93.50 87 GLU A O 1
ATOM 688 N N . ASP A 1 88 ? 6.196 -2.83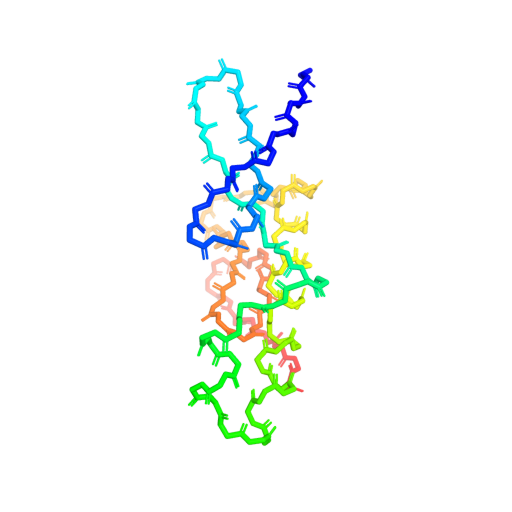1 -10.137 1.00 93.12 88 ASP A N 1
ATOM 689 C CA . ASP A 1 88 ? 6.820 -1.987 -11.158 1.00 93.12 88 ASP A CA 1
ATOM 690 C C . ASP A 1 88 ? 6.308 -2.388 -12.552 1.00 93.12 88 ASP A C 1
ATOM 692 O O . ASP A 1 88 ? 6.418 -3.557 -12.951 1.00 93.12 88 ASP A O 1
ATOM 696 N N . SER A 1 89 ? 5.818 -1.418 -13.327 1.00 93.12 89 SER A N 1
ATOM 697 C CA . SER A 1 89 ? 5.248 -1.670 -14.654 1.00 93.12 89 SER A CA 1
ATOM 698 C C . SER A 1 89 ? 6.005 -0.940 -15.774 1.00 93.12 89 SER A C 1
ATOM 700 O O . SER A 1 89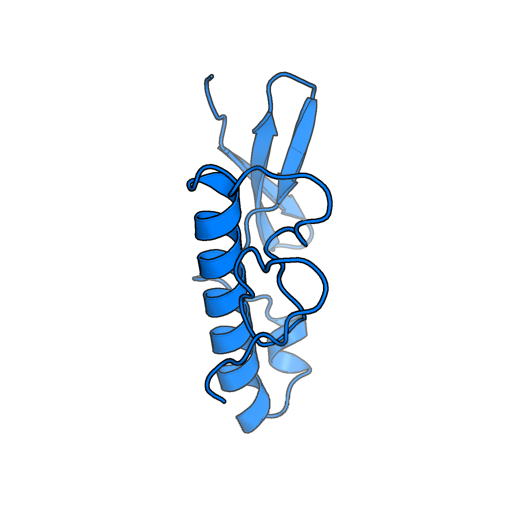 ? 6.379 0.228 -15.611 1.00 93.12 89 SER A O 1
ATOM 702 N N . PRO A 1 90 ? 6.204 -1.574 -16.946 1.00 93.56 90 PRO A N 1
ATOM 703 C CA . PRO A 1 90 ? 6.780 -0.909 -18.111 1.00 93.56 90 PRO A CA 1
ATOM 704 C C . PRO A 1 90 ? 5.929 0.275 -18.603 1.00 93.56 90 PRO A C 1
ATOM 706 O O . PRO A 1 90 ? 4.698 0.243 -18.474 1.00 93.56 90 PRO A O 1
ATOM 709 N N . PRO A 1 91 ? 6.538 1.286 -19.250 1.00 93.81 91 PRO A N 1
ATOM 710 C CA . PRO A 1 91 ? 5.778 2.339 -19.914 1.00 93.81 91 PRO A CA 1
ATOM 711 C C . PRO A 1 91 ? 4.884 1.754 -21.012 1.00 93.81 91 PRO A C 1
ATOM 713 O O . PRO A 1 91 ? 5.248 0.784 -21.675 1.00 93.81 91 PRO A O 1
ATOM 716 N N . SER A 1 92 ? 3.740 2.397 -21.256 1.00 94.12 92 SER A N 1
ATOM 717 C CA . SER A 1 92 ? 2.770 1.980 -22.287 1.00 94.12 92 SER A CA 1
ATOM 718 C C . SER A 1 92 ? 2.238 0.550 -22.108 1.00 94.12 92 SER A C 1
ATOM 720 O O . SER A 1 92 ? 1.906 -0.116 -23.087 1.00 94.12 92 SER A O 1
ATOM 722 N N . SER A 1 93 ? 2.159 0.071 -20.864 1.00 94.31 93 SER A N 1
ATOM 723 C CA . SER A 1 93 ? 1.571 -1.224 -20.513 1.00 94.31 93 SER A CA 1
ATOM 724 C C . SER A 1 93 ? 0.371 -1.056 -19.577 1.00 94.31 93 SER A C 1
ATOM 726 O O . SER A 1 93 ? 0.187 -0.003 -18.967 1.00 94.31 93 SER A O 1
ATOM 728 N N . THR A 1 94 ? -0.457 -2.096 -19.479 1.00 95.75 94 THR A N 1
ATOM 729 C CA . THR A 1 94 ? -1.567 -2.170 -18.523 1.00 95.75 94 THR A CA 1
ATOM 730 C C . THR A 1 94 ? -1.244 -3.239 -17.492 1.00 95.75 94 THR A C 1
ATOM 732 O O . THR A 1 94 ? -0.995 -4.388 -17.859 1.00 95.75 94 THR A O 1
ATOM 735 N N . ALA A 1 95 ? -1.242 -2.854 -16.218 1.00 94.62 95 ALA A N 1
ATOM 736 C CA . ALA A 1 95 ? -1.144 -3.782 -15.103 1.00 94.62 95 ALA A CA 1
ATOM 737 C C . ALA A 1 95 ? -2.541 -4.297 -14.728 1.00 94.62 95 ALA A C 1
ATOM 739 O O . ALA A 1 95 ? -3.531 -3.575 -14.859 1.00 94.62 95 ALA A O 1
ATOM 740 N N . TYR A 1 96 ? -2.610 -5.537 -14.254 1.00 94.62 96 TYR A N 1
ATOM 741 C CA . TYR A 1 96 ? -3.838 -6.172 -13.787 1.00 94.62 96 TYR A CA 1
ATOM 742 C C . TYR A 1 96 ? -3.572 -6.809 -12.433 1.00 94.62 96 TYR A C 1
ATOM 744 O O . TYR A 1 96 ? -2.502 -7.379 -12.238 1.00 94.62 96 TYR A O 1
ATOM 752 N N . GLU A 1 97 ? -4.565 -6.754 -11.554 1.00 93.38 97 GLU A N 1
ATOM 753 C CA . GLU A 1 97 ? -4.558 -7.444 -10.271 1.00 93.38 97 GLU A CA 1
ATOM 754 C C . GLU A 1 97 ? -5.879 -8.166 -10.043 1.00 93.38 97 GLU A C 1
ATOM 756 O O . GLU A 1 97 ? -6.905 -7.855 -10.662 1.00 93.38 97 GLU A O 1
ATOM 761 N N . HIS A 1 98 ? -5.838 -9.161 -9.164 1.00 91.69 98 HIS A N 1
ATOM 762 C CA . HIS A 1 98 ? -7.042 -9.855 -8.739 1.00 91.69 98 HIS A CA 1
ATOM 763 C C . HIS A 1 98 ? -7.826 -9.002 -7.742 1.00 91.69 98 HIS A C 1
ATOM 765 O O . HIS A 1 98 ? -7.252 -8.379 -6.850 1.00 91.69 98 HIS A O 1
ATOM 771 N N . CYS A 1 99 ? -9.148 -8.977 -7.915 1.00 86.44 99 CYS A N 1
ATOM 772 C CA . CYS A 1 99 ? -10.054 -8.341 -6.964 1.00 86.44 99 CYS A CA 1
ATOM 773 C C . CYS A 1 99 ? -10.104 -9.106 -5.641 1.00 86.44 99 CYS A C 1
ATOM 775 O O . CYS A 1 99 ? -10.198 -10.355 -5.695 1.00 86.44 99 CYS A O 1
#

Organism: Meganyctiphanes norvegica (NCBI:txid48144)